Protein AF-A0A3G8LZH1-F1 (afdb_monomer_lite)

pLDDT: me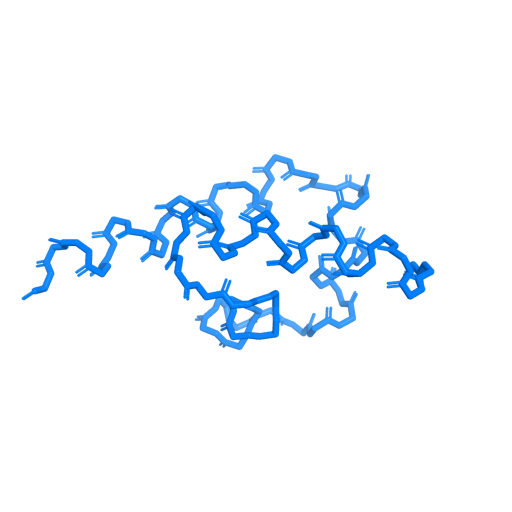an 94.97, std 5.37, range [65.31, 98.56]

Organism: NCBI:txid150120

Structure (mmCIF, N/CA/C/O backbone):
data_AF-A0A3G8LZH1-F1
#
_entry.id   AF-A0A3G8LZH1-F1
#
loop_
_atom_site.group_PDB
_atom_site.id
_atom_site.type_symbol
_atom_site.label_atom_id
_atom_site.label_alt_id
_atom_site.label_comp_id
_atom_site.label_asym_id
_atom_site.label_entity_id
_atom_site.label_seq_id
_atom_site.pdbx_PDB_ins_code
_atom_site.Cartn_x
_atom_site.Cartn_y
_atom_site.Cartn_z
_atom_site.occupancy
_atom_site.B_iso_or_equiv
_atom_site.auth_seq_id
_atom_site.auth_comp_id
_atom_site.auth_asym_id
_atom_site.auth_atom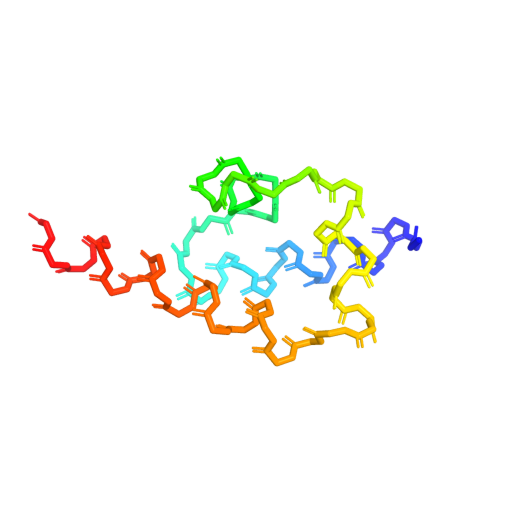_id
_atom_site.pdbx_PDB_model_num
ATOM 1 N N . MET A 1 1 ? 9.214 1.688 -11.083 1.00 79.06 1 MET A N 1
ATOM 2 C CA . MET A 1 1 ? 8.803 3.017 -10.570 1.00 79.06 1 MET A CA 1
ATOM 3 C C . MET A 1 1 ? 10.041 3.735 -10.042 1.00 79.06 1 MET A C 1
ATOM 5 O O . MET A 1 1 ? 10.897 3.053 -9.500 1.00 79.06 1 MET A O 1
ATOM 9 N N . THR A 1 2 ? 10.182 5.046 -10.241 1.00 87.50 2 THR A N 1
ATOM 10 C CA . THR A 1 2 ? 11.304 5.835 -9.693 1.00 87.50 2 THR A CA 1
ATOM 11 C C . THR A 1 2 ? 11.099 6.119 -8.200 1.00 87.50 2 THR A C 1
ATOM 13 O O . THR A 1 2 ? 9.964 6.103 -7.722 1.00 87.50 2 THR A O 1
ATOM 16 N N . ASN A 1 3 ? 12.168 6.446 -7.464 1.00 86.06 3 ASN A N 1
ATOM 17 C CA . ASN A 1 3 ? 12.072 6.800 -6.037 1.00 86.06 3 ASN A CA 1
ATOM 18 C C . ASN A 1 3 ? 11.134 7.996 -5.786 1.00 86.06 3 ASN A C 1
ATOM 20 O O . ASN A 1 3 ? 10.433 8.034 -4.777 1.00 86.06 3 ASN A O 1
ATOM 24 N N . LYS A 1 4 ? 11.073 8.956 -6.721 1.00 89.94 4 LYS A N 1
ATOM 25 C CA . LYS A 1 4 ? 10.155 10.100 -6.637 1.00 89.94 4 LYS A CA 1
ATOM 26 C C . LYS A 1 4 ? 8.693 9.650 -6.703 1.00 89.94 4 LYS A C 1
ATOM 28 O O . LYS A 1 4 ? 7.902 10.019 -5.843 1.00 89.94 4 LYS A O 1
ATOM 33 N N . GLU A 1 5 ? 8.356 8.820 -7.686 1.00 89.69 5 GLU A N 1
ATOM 34 C CA . GLU A 1 5 ? 6.996 8.297 -7.871 1.00 89.69 5 GLU A CA 1
ATOM 35 C C . GLU A 1 5 ? 6.561 7.407 -6.694 1.00 89.69 5 GLU A C 1
ATOM 37 O O . GLU A 1 5 ? 5.409 7.467 -6.269 1.00 89.69 5 GLU A O 1
ATOM 42 N N . GLN A 1 6 ? 7.481 6.617 -6.125 1.00 91.25 6 GLN A N 1
ATOM 43 C CA . GLN A 1 6 ? 7.213 5.845 -4.906 1.00 91.25 6 GLN A CA 1
ATOM 44 C C . GLN A 1 6 ? 6.909 6.766 -3.717 1.00 91.25 6 GLN A C 1
ATOM 46 O O . GLN A 1 6 ? 5.990 6.494 -2.944 1.00 91.25 6 GLN A O 1
ATOM 51 N N . GLY A 1 7 ? 7.644 7.875 -3.592 1.00 92.56 7 GLY A N 1
ATOM 52 C CA . GLY A 1 7 ? 7.397 8.894 -2.574 1.00 92.56 7 GLY A CA 1
ATOM 53 C C . GLY A 1 7 ? 6.044 9.591 -2.740 1.00 92.56 7 GLY A C 1
ATOM 54 O O . GLY A 1 7 ? 5.330 9.783 -1.759 1.00 92.56 7 GLY A O 1
ATOM 55 N N . GLU A 1 8 ? 5.656 9.936 -3.968 1.00 94.81 8 GLU A N 1
ATOM 56 C CA . GLU A 1 8 ? 4.340 10.517 -4.271 1.00 94.81 8 GLU A CA 1
ATOM 57 C C . GLU A 1 8 ? 3.201 9.545 -3.953 1.00 94.81 8 GLU A C 1
ATOM 59 O O . GLU A 1 8 ? 2.210 9.937 -3.337 1.00 94.81 8 GLU A O 1
ATOM 64 N N . PHE A 1 9 ? 3.364 8.267 -4.299 1.00 95.88 9 PHE A N 1
ATOM 65 C CA . PHE A 1 9 ? 2.379 7.246 -3.963 1.00 95.88 9 PHE A CA 1
ATOM 66 C C . PHE A 1 9 ? 2.263 7.028 -2.448 1.00 95.88 9 PHE A C 1
ATOM 68 O O . PHE A 1 9 ? 1.163 6.984 -1.906 1.00 95.88 9 PHE A O 1
ATOM 75 N N . SER A 1 10 ? 3.389 6.987 -1.735 1.00 96.69 10 SER A N 1
ATOM 76 C CA . SER A 1 10 ? 3.393 6.888 -0.273 1.00 96.69 10 SER A CA 1
ATOM 77 C C . SER A 1 10 ? 2.685 8.078 0.391 1.00 96.69 10 SER A C 1
ATOM 79 O O . SER A 1 10 ? 1.872 7.891 1.297 1.00 96.69 10 SER A O 1
ATOM 81 N N . LYS A 1 11 ? 2.904 9.304 -0.108 1.00 97.69 11 LYS A N 1
ATOM 82 C CA . LYS A 1 11 ? 2.165 10.499 0.341 1.00 97.69 11 LYS A CA 1
ATOM 83 C C . LYS A 1 11 ? 0.666 10.381 0.079 1.00 97.69 11 LYS A C 1
ATOM 85 O O . LYS A 1 11 ? -0.124 10.757 0.941 1.00 97.69 11 LYS A O 1
ATOM 90 N N . TYR A 1 12 ? 0.281 9.856 -1.084 1.00 97.19 12 TYR A N 1
ATOM 91 C CA . TYR A 1 12 ? -1.119 9.605 -1.410 1.00 97.19 12 TYR A CA 1
ATOM 92 C C . TYR A 1 12 ? -1.765 8.645 -0.400 1.00 97.19 12 TYR A C 1
ATOM 94 O O . TYR A 1 12 ? -2.819 8.972 0.145 1.00 97.19 12 TYR A O 1
ATOM 102 N N . CYS A 1 13 ? -1.128 7.512 -0.087 1.00 97.75 13 CYS A N 1
ATOM 103 C CA . CYS A 1 13 ? -1.646 6.575 0.912 1.00 97.75 13 CYS A CA 1
ATOM 104 C C . CYS A 1 13 ? -1.802 7.245 2.287 1.00 97.75 13 CYS A C 1
ATOM 106 O O . CYS A 1 13 ? -2.884 7.172 2.876 1.00 97.75 13 CYS A O 1
ATOM 108 N N . LYS A 1 14 ? -0.784 7.991 2.746 1.00 97.75 14 LYS A N 1
ATOM 109 C CA . LYS A 1 14 ? -0.820 8.665 4.056 1.00 97.75 14 LYS A CA 1
ATOM 110 C C . LYS A 1 14 ? -1.960 9.669 4.152 1.00 97.75 14 LYS A C 1
ATOM 112 O O . LYS A 1 14 ? -2.664 9.695 5.155 1.00 97.75 14 LYS A O 1
ATOM 117 N N . ALA A 1 15 ? -2.172 10.459 3.102 1.00 97.50 15 ALA A N 1
ATOM 118 C CA . ALA A 1 15 ? -3.241 11.452 3.065 1.00 97.50 15 ALA A CA 1
ATOM 119 C C . ALA A 1 15 ? -4.647 10.828 3.089 1.00 97.50 15 ALA A C 1
ATOM 121 O O . ALA A 1 15 ? -5.580 11.453 3.586 1.00 97.50 15 ALA A O 1
ATOM 122 N N . ASN A 1 16 ? -4.813 9.615 2.552 1.00 97.44 16 ASN A N 1
ATOM 123 C CA . ASN A 1 16 ? -6.131 8.999 2.399 1.00 97.44 16 ASN A CA 1
ATOM 124 C C . ASN A 1 16 ? -6.485 8.012 3.515 1.00 97.44 16 ASN A C 1
ATOM 126 O O . ASN A 1 16 ? -7.647 7.956 3.904 1.00 97.44 16 ASN A O 1
ATOM 130 N N . CYS A 1 17 ? -5.520 7.249 4.029 1.00 96.25 17 CYS A N 1
ATOM 131 C CA . CYS A 1 17 ? -5.768 6.198 5.024 1.00 96.25 17 CYS A CA 1
ATOM 132 C C . CYS A 1 17 ? -4.807 6.227 6.225 1.00 96.25 17 CYS A C 1
ATOM 134 O O . CYS A 1 17 ? -4.869 5.344 7.076 1.00 96.25 17 CYS A O 1
ATOM 136 N N . GLY A 1 18 ? -3.916 7.223 6.311 1.00 96.50 18 GLY A N 1
ATOM 137 C CA . GLY A 1 18 ? -2.955 7.361 7.414 1.00 96.50 18 GLY A CA 1
ATOM 138 C C . GLY A 1 18 ? -1.766 6.396 7.362 1.00 96.50 18 GLY A C 1
ATOM 139 O O . GLY A 1 18 ? -0.924 6.443 8.252 1.00 96.50 18 GLY A O 1
ATOM 140 N N . LEU A 1 19 ? -1.680 5.559 6.326 1.00 96.88 19 LEU A N 1
ATOM 141 C CA . LEU A 1 19 ? -0.655 4.531 6.144 1.00 96.88 19 LEU A CA 1
ATOM 142 C C . LEU A 1 19 ? 0.236 4.852 4.949 1.00 96.88 19 LEU A C 1
ATOM 144 O O . LEU A 1 19 ? -0.214 5.445 3.970 1.00 96.88 19 LEU A O 1
ATOM 148 N N . ASP A 1 20 ? 1.495 4.448 4.992 1.00 97.50 20 ASP A N 1
ATOM 149 C CA . ASP A 1 20 ? 2.378 4.522 3.839 1.00 97.50 20 ASP A CA 1
ATOM 150 C C . ASP A 1 20 ? 2.105 3.403 2.813 1.00 97.50 20 ASP A C 1
ATOM 152 O O . ASP A 1 20 ? 1.367 2.450 3.059 1.00 97.50 20 ASP A O 1
ATOM 156 N N . ALA A 1 21 ? 2.669 3.527 1.608 1.00 96.81 21 ALA A N 1
ATOM 157 C CA . ALA A 1 21 ? 2.424 2.559 0.533 1.00 96.81 21 ALA A CA 1
ATOM 158 C C . ALA A 1 21 ? 2.875 1.122 0.871 1.00 96.81 21 ALA A C 1
ATOM 160 O O . ALA A 1 21 ? 2.326 0.171 0.318 1.00 96.81 21 ALA A O 1
ATOM 161 N N . THR A 1 22 ? 3.861 0.970 1.755 1.00 96.81 22 THR A N 1
ATOM 162 C CA . THR A 1 22 ? 4.366 -0.322 2.230 1.00 96.81 22 THR A CA 1
ATOM 163 C C . THR A 1 22 ? 3.354 -0.961 3.169 1.00 96.81 22 THR A C 1
ATOM 165 O O . THR A 1 22 ? 2.968 -2.107 2.963 1.00 96.81 22 THR A O 1
ATOM 168 N N . GLU A 1 23 ? 2.876 -0.196 4.149 1.00 97.88 23 GLU A N 1
ATOM 169 C CA . GLU A 1 23 ? 1.870 -0.635 5.119 1.00 97.88 23 GLU A CA 1
ATOM 170 C C . GLU A 1 23 ? 0.553 -1.011 4.428 1.00 97.88 23 GLU A C 1
ATOM 172 O O . GLU A 1 23 ? -0.042 -2.042 4.735 1.00 97.88 23 GLU A O 1
ATOM 177 N N . VAL A 1 24 ? 0.123 -0.214 3.444 1.00 98.06 24 VAL A N 1
ATOM 178 C CA . VAL A 1 24 ? -1.063 -0.521 2.630 1.00 98.06 24 VAL A CA 1
ATOM 179 C C . VAL A 1 24 ? -0.880 -1.828 1.859 1.00 98.06 24 VAL A C 1
ATOM 181 O O . VAL A 1 24 ? -1.795 -2.647 1.839 1.00 98.06 24 VAL A O 1
ATOM 184 N N . ALA A 1 25 ? 0.280 -2.037 1.227 1.00 98.06 25 ALA A N 1
ATOM 185 C CA . ALA A 1 25 ? 0.557 -3.263 0.480 1.00 98.06 25 ALA A CA 1
ATOM 186 C C . ALA A 1 25 ? 0.526 -4.499 1.392 1.00 98.06 25 ALA A C 1
ATOM 188 O O . ALA A 1 25 ? -0.086 -5.508 1.040 1.00 98.06 25 ALA A O 1
ATOM 189 N N . ASP A 1 26 ? 1.139 -4.394 2.573 1.00 98.06 26 ASP A N 1
ATOM 190 C CA . ASP A 1 26 ? 1.207 -5.478 3.549 1.00 98.06 26 ASP A CA 1
ATOM 191 C C . ASP A 1 26 ? -0.198 -5.830 4.088 1.00 98.06 26 ASP A C 1
ATOM 193 O O . ASP A 1 26 ? -0.565 -7.005 4.113 1.00 98.06 26 ASP A O 1
ATOM 197 N N . LEU A 1 27 ? -1.027 -4.833 4.434 1.00 97.50 27 LEU A N 1
ATOM 198 C CA . LEU A 1 27 ? -2.410 -5.056 4.895 1.00 97.5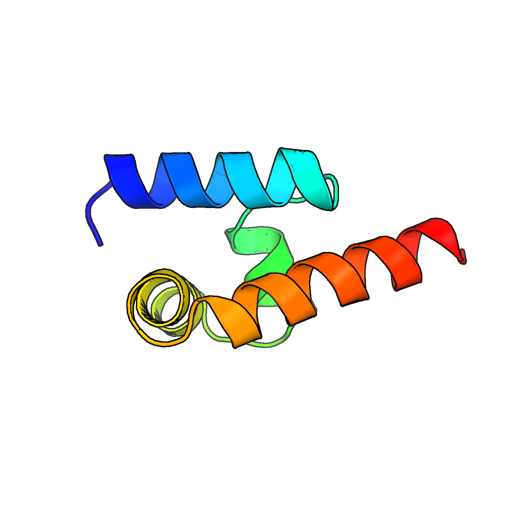0 27 LEU A CA 1
ATOM 199 C C . LEU A 1 27 ? -3.328 -5.599 3.798 1.00 97.50 27 LEU A C 1
ATOM 201 O O . LEU A 1 27 ? -4.143 -6.482 4.055 1.00 97.50 27 LEU A O 1
ATOM 205 N N . ALA A 1 28 ? -3.178 -5.100 2.571 1.00 96.75 28 ALA A N 1
ATOM 206 C CA . ALA A 1 28 ? -3.920 -5.584 1.411 1.00 96.75 28 ALA A CA 1
ATOM 207 C C . ALA A 1 28 ? -3.434 -6.956 0.913 1.00 96.75 28 ALA A C 1
ATOM 209 O O . ALA A 1 28 ? -3.999 -7.490 -0.040 1.00 96.75 28 ALA A O 1
ATOM 210 N N . GLN A 1 29 ? -2.375 -7.507 1.520 1.00 97.62 29 GLN A N 1
ATOM 211 C CA . GLN A 1 29 ? -1.729 -8.758 1.117 1.00 97.62 29 GLN A CA 1
ATOM 212 C C . GLN A 1 29 ? -1.298 -8.759 -0.359 1.00 97.62 29 GLN A C 1
ATOM 214 O O . GLN A 1 29 ? -1.315 -9.784 -1.043 1.00 97.62 29 GLN A O 1
ATOM 219 N N . VAL A 1 30 ? -0.878 -7.594 -0.862 1.00 97.00 30 VAL A N 1
ATOM 220 C CA . VAL A 1 30 ? -0.340 -7.434 -2.215 1.00 97.00 30 VAL A CA 1
ATOM 221 C C . VAL A 1 30 ? 1.176 -7.275 -2.122 1.00 97.00 30 VAL A C 1
ATOM 223 O O . VAL A 1 30 ? 1.652 -6.407 -1.392 1.00 97.00 30 VAL A O 1
ATOM 226 N N . PRO A 1 31 ? 1.979 -8.034 -2.893 1.00 97.62 31 PRO A N 1
ATOM 227 C CA . PRO A 1 31 ? 3.422 -7.833 -2.911 1.00 97.62 31 PRO A CA 1
ATOM 228 C C . PRO A 1 31 ? 3.771 -6.377 -3.230 1.00 97.62 31 PRO A C 1
ATOM 230 O O . PRO A 1 31 ? 3.316 -5.835 -4.236 1.00 97.62 31 PRO A O 1
ATOM 233 N N . ARG A 1 32 ? 4.624 -5.751 -2.411 1.00 95.38 32 ARG A N 1
ATOM 234 C CA . ARG A 1 32 ? 4.972 -4.319 -2.514 1.00 95.38 32 ARG A CA 1
ATOM 235 C C . ARG A 1 32 ? 5.335 -3.895 -3.936 1.00 95.38 32 ARG A C 1
ATOM 237 O O . ARG A 1 32 ? 4.813 -2.909 -4.443 1.00 95.38 32 ARG A O 1
ATOM 244 N N . ARG A 1 33 ? 6.188 -4.676 -4.612 1.00 95.06 33 ARG A N 1
ATOM 245 C CA . ARG A 1 33 ? 6.581 -4.420 -6.009 1.00 95.06 33 ARG A CA 1
ATOM 246 C C . ARG A 1 33 ? 5.368 -4.387 -6.941 1.00 95.06 33 ARG A C 1
ATOM 248 O O . ARG A 1 33 ? 5.214 -3.428 -7.689 1.00 95.06 33 ARG A O 1
ATOM 255 N N . THR A 1 34 ? 4.493 -5.384 -6.839 1.00 96.12 34 THR A N 1
ATOM 256 C CA . THR A 1 34 ? 3.232 -5.441 -7.588 1.00 96.12 34 THR A CA 1
ATOM 257 C C . THR A 1 34 ? 2.357 -4.235 -7.276 1.00 96.12 34 THR A C 1
ATOM 259 O O . THR A 1 34 ? 1.803 -3.636 -8.191 1.00 96.12 34 THR A O 1
ATOM 262 N N . PHE A 1 35 ? 2.278 -3.831 -6.010 1.00 96.69 35 PHE A N 1
ATOM 263 C CA . PHE A 1 35 ? 1.468 -2.695 -5.587 1.00 96.69 35 PHE A CA 1
ATOM 264 C C . PHE A 1 35 ? 1.959 -1.370 -6.193 1.00 96.69 35 PHE A C 1
ATOM 266 O O . PHE A 1 35 ? 1.167 -0.604 -6.745 1.00 96.69 35 PHE A O 1
ATOM 273 N N . TYR A 1 36 ? 3.276 -1.142 -6.213 1.00 95.00 36 TYR A N 1
ATOM 274 C CA . TYR A 1 36 ? 3.870 -0.009 -6.929 1.00 95.00 36 TYR A CA 1
ATOM 275 C C . TYR A 1 36 ? 3.610 -0.075 -8.440 1.00 95.00 36 TYR A C 1
ATOM 277 O O . TYR A 1 36 ? 3.264 0.934 -9.053 1.00 95.00 36 TYR A O 1
ATOM 285 N N . ASP A 1 37 ? 3.730 -1.244 -9.065 1.00 95.94 37 ASP A N 1
ATOM 286 C CA . ASP A 1 37 ? 3.455 -1.386 -10.500 1.00 95.94 37 ASP A CA 1
ATOM 287 C C . ASP A 1 37 ? 1.963 -1.156 -10.825 1.00 95.94 37 ASP A C 1
ATOM 289 O O . ASP A 1 37 ? 1.609 -0.574 -11.860 1.00 95.94 37 ASP A O 1
ATOM 293 N N . TRP A 1 38 ? 1.066 -1.543 -9.917 1.00 96.81 38 TRP A N 1
ATOM 294 C CA . TRP A 1 38 ? -0.374 -1.319 -10.028 1.00 96.81 38 TRP A CA 1
ATOM 295 C C . TRP A 1 38 ? -0.759 0.144 -9.886 1.00 96.81 38 TRP A C 1
ATOM 297 O O . TRP A 1 38 ? -1.695 0.574 -10.551 1.00 96.81 38 TRP A O 1
ATOM 307 N N . TRP A 1 39 ? -0.020 0.947 -9.128 1.00 96.06 39 TRP A N 1
ATOM 308 C CA . TRP A 1 39 ? -0.286 2.384 -9.076 1.00 96.06 39 TRP A CA 1
ATOM 309 C C . TRP A 1 39 ? -0.209 3.051 -10.460 1.00 96.06 39 TRP A C 1
ATOM 311 O O . TRP A 1 39 ? -0.977 3.967 -10.754 1.00 96.06 39 TRP A O 1
ATOM 321 N N . LYS A 1 40 ? 0.661 2.549 -11.348 1.00 94.19 40 LYS A N 1
ATOM 322 C CA . LYS A 1 40 ? 0.766 3.029 -12.737 1.00 94.19 40 LYS A CA 1
ATOM 323 C C . LYS A 1 40 ? -0.235 2.378 -13.685 1.00 94.19 40 LYS A C 1
ATOM 325 O O . LYS A 1 40 ? -0.756 3.040 -14.572 1.00 94.19 40 LYS A O 1
ATOM 330 N N . THR A 1 41 ? -0.459 1.074 -13.535 1.00 96.50 41 THR A N 1
ATOM 331 C CA . THR A 1 41 ? -1.171 0.260 -14.541 1.00 96.50 41 THR A CA 1
ATOM 332 C C . THR A 1 41 ? -2.626 -0.038 -14.188 1.00 96.50 41 THR A C 1
ATOM 334 O O . THR A 1 41 ? -3.428 -0.343 -15.063 1.00 96.50 41 THR A O 1
ATOM 337 N N . ARG A 1 42 ? -2.971 0.021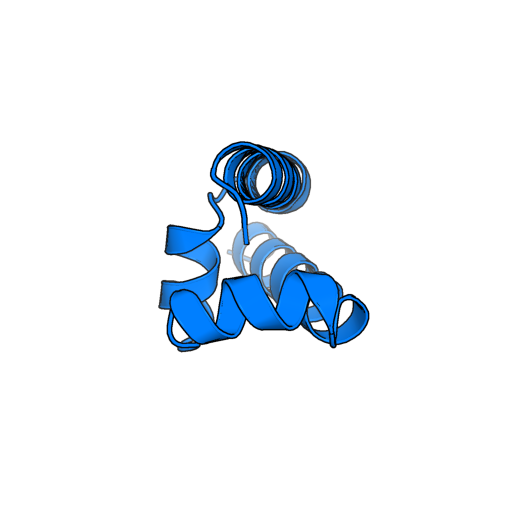 -12.901 1.00 97.12 42 ARG A N 1
ATOM 338 C CA . ARG A 1 42 ? -4.254 -0.382 -12.304 1.00 97.12 42 ARG A CA 1
ATOM 339 C C . ARG A 1 42 ? -4.651 0.592 -11.190 1.00 97.12 42 ARG A C 1
ATOM 341 O O . ARG A 1 42 ? -5.139 0.181 -10.139 1.00 97.12 42 ARG A O 1
ATOM 348 N N . ARG A 1 43 ? -4.440 1.895 -11.425 1.00 96.25 43 ARG A N 1
ATOM 349 C CA . ARG A 1 43 ? -4.605 2.959 -10.421 1.00 96.25 43 ARG A CA 1
ATOM 350 C C . ARG A 1 43 ? -5.934 2.861 -9.671 1.00 96.25 43 ARG A C 1
ATOM 352 O O . ARG A 1 43 ? -5.945 2.907 -8.449 1.00 96.25 43 ARG A O 1
ATOM 359 N N . ARG A 1 44 ? -7.032 2.615 -10.391 1.00 98.19 44 ARG A N 1
ATOM 360 C CA . ARG A 1 44 ? -8.369 2.492 -9.798 1.00 98.19 44 ARG A CA 1
ATOM 361 C C . ARG A 1 44 ? -8.474 1.382 -8.744 1.00 98.19 44 ARG A C 1
ATOM 363 O O . ARG A 1 44 ? -9.131 1.584 -7.732 1.00 9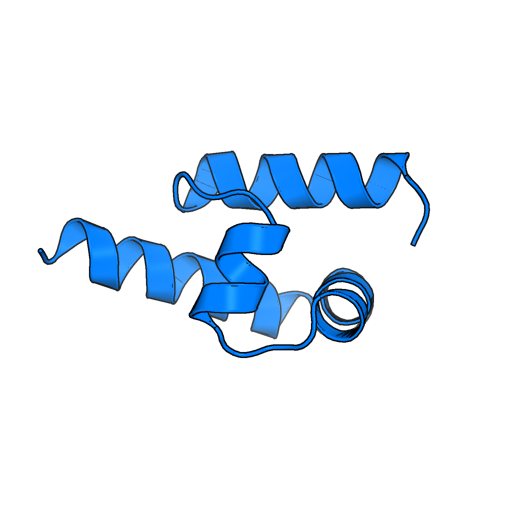8.19 44 ARG A O 1
ATOM 370 N N . ALA A 1 45 ? -7.832 0.232 -8.958 1.00 98.00 45 ALA A N 1
ATOM 371 C CA . ALA A 1 45 ? -7.839 -0.863 -7.985 1.00 98.00 45 ALA A CA 1
ATOM 372 C C . ALA A 1 45 ? -7.088 -0.471 -6.705 1.00 98.00 45 ALA A C 1
ATOM 374 O O . ALA A 1 45 ? -7.564 -0.724 -5.603 1.00 98.00 45 ALA A O 1
ATOM 375 N N . VAL A 1 46 ? -5.951 0.211 -6.855 1.00 98.06 46 VAL A N 1
ATOM 376 C CA . VAL A 1 46 ? -5.166 0.725 -5.726 1.00 98.06 46 VAL A CA 1
ATOM 377 C C . VAL A 1 46 ? -5.952 1.764 -4.925 1.00 98.06 46 VAL A C 1
ATOM 379 O O . VAL A 1 46 ? -5.984 1.690 -3.702 1.00 98.06 46 VAL A O 1
ATOM 382 N N . GLU A 1 47 ? -6.627 2.700 -5.596 1.00 98.06 47 GLU A N 1
ATOM 383 C CA . GLU A 1 47 ? -7.477 3.701 -4.934 1.00 98.06 47 GLU A CA 1
ATOM 384 C C . GLU A 1 47 ? -8.594 3.041 -4.112 1.00 98.06 47 GLU A C 1
ATOM 386 O O . GLU A 1 47 ? -8.849 3.449 -2.981 1.00 98.06 47 GLU A O 1
ATOM 391 N N . LEU A 1 48 ? -9.229 1.992 -4.647 1.00 98.56 48 LEU A N 1
ATOM 392 C CA . LEU A 1 48 ? -10.263 1.236 -3.933 1.00 98.56 48 LEU A CA 1
ATOM 393 C C . LEU A 1 48 ? -9.706 0.495 -2.711 1.00 98.56 48 LEU A C 1
ATOM 395 O O . LEU A 1 48 ? -10.344 0.517 -1.664 1.00 98.56 48 LEU A O 1
ATOM 399 N N . ILE A 1 49 ? -8.515 -0.103 -2.817 1.00 98.19 49 ILE A N 1
ATOM 400 C CA . ILE A 1 49 ? -7.828 -0.739 -1.681 1.00 98.19 49 ILE A CA 1
ATOM 401 C C . ILE A 1 49 ? -7.564 0.287 -0.570 1.00 98.19 49 ILE A C 1
ATOM 403 O O . ILE A 1 49 ? -7.906 0.050 0.585 1.00 98.19 49 ILE A O 1
ATOM 407 N N . VAL A 1 50 ? -7.003 1.450 -0.919 1.00 98.19 50 VAL A N 1
ATOM 408 C CA . VAL A 1 50 ? -6.701 2.526 0.041 1.00 98.19 50 VAL A CA 1
ATOM 409 C C . VAL A 1 50 ? -7.973 3.0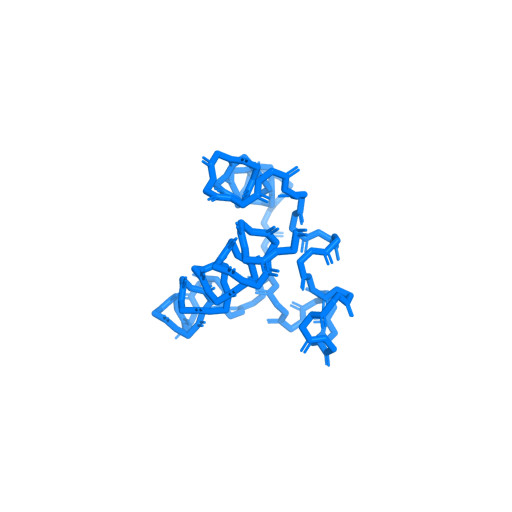34 0.729 1.00 98.19 50 VAL A C 1
ATOM 411 O O . VAL A 1 50 ? -7.983 3.219 1.946 1.00 98.19 50 VAL A O 1
ATOM 414 N N . LEU A 1 51 ? -9.058 3.232 -0.027 1.00 98.00 51 LEU A N 1
ATOM 415 C CA . LEU A 1 51 ? -10.353 3.637 0.527 1.00 98.00 51 LEU A CA 1
ATOM 416 C C . LEU A 1 51 ? -10.962 2.560 1.434 1.00 98.00 51 LEU A C 1
ATOM 418 O O . LEU A 1 51 ? -11.493 2.898 2.489 1.00 98.00 51 LEU A O 1
ATOM 422 N N . GLY A 1 52 ? -10.860 1.283 1.058 1.00 97.75 52 GLY A N 1
ATOM 423 C CA . GLY A 1 52 ? -11.332 0.163 1.874 1.00 97.75 52 GLY A CA 1
ATOM 424 C C . GLY A 1 52 ? -10.640 0.120 3.236 1.00 97.75 52 GLY A C 1
ATOM 425 O O . GLY A 1 52 ? -11.312 0.117 4.264 1.00 97.75 52 GLY A O 1
ATOM 426 N N . LEU A 1 53 ? -9.306 0.215 3.254 1.00 97.06 53 LEU A N 1
ATOM 427 C CA . LEU A 1 53 ? -8.531 0.240 4.500 1.00 97.06 53 LEU A CA 1
ATOM 428 C C . LEU A 1 53 ? -8.847 1.458 5.377 1.00 97.06 53 LEU A C 1
ATOM 430 O O . LEU A 1 53 ? -8.826 1.348 6.602 1.00 97.06 53 LEU A O 1
ATOM 434 N N . LYS A 1 54 ? -9.151 2.616 4.775 1.00 96.88 54 LYS A N 1
ATOM 435 C CA . LYS A 1 54 ? -9.627 3.784 5.529 1.00 96.88 54 LYS A CA 1
ATOM 436 C C . LYS A 1 54 ? -10.922 3.451 6.275 1.00 96.88 54 LYS A C 1
ATOM 438 O O . LYS A 1 54 ? -10.995 3.648 7.481 1.00 96.88 54 LYS A O 1
ATOM 443 N N . ILE A 1 55 ? -11.914 2.910 5.567 1.00 96.88 55 ILE A N 1
ATOM 444 C CA . ILE A 1 55 ? -13.226 2.575 6.139 1.00 96.88 55 ILE A CA 1
ATOM 445 C C . ILE A 1 55 ? -13.093 1.519 7.243 1.00 96.88 55 ILE A C 1
ATOM 447 O O . ILE A 1 55 ? -13.694 1.670 8.304 1.00 96.88 55 ILE A O 1
ATOM 451 N N . GLU A 1 56 ? -12.288 0.475 7.028 1.00 94.44 56 GLU A N 1
ATOM 452 C CA . GLU A 1 56 ? -12.042 -0.568 8.035 1.00 94.44 56 GLU A CA 1
ATOM 453 C C . GLU A 1 56 ? -11.413 -0.026 9.322 1.00 94.44 56 GLU A C 1
ATOM 455 O O . GLU A 1 56 ? -11.671 -0.557 10.401 1.00 94.44 56 GLU A O 1
ATOM 460 N N . ARG A 1 57 ? -10.574 1.010 9.216 1.00 89.25 57 ARG A N 1
ATOM 461 C CA . ARG A 1 57 ? -9.969 1.674 10.375 1.00 89.25 57 ARG A CA 1
ATOM 462 C C . ARG A 1 57 ? -10.941 2.608 11.076 1.00 89.25 57 ARG A C 1
ATOM 464 O O . ARG A 1 57 ? -11.003 2.568 12.294 1.00 89.25 57 ARG A O 1
ATOM 471 N N . ASP A 1 58 ? -11.683 3.412 10.320 1.00 90.62 58 ASP A N 1
ATOM 472 C CA . ASP A 1 58 ? -12.653 4.367 10.869 1.00 90.62 58 ASP A CA 1
ATOM 473 C C . ASP A 1 58 ? -13.847 3.653 11.542 1.00 90.62 58 ASP A C 1
ATOM 475 O O . ASP A 1 58 ? -14.544 4.247 12.359 1.00 90.62 58 ASP A O 1
ATOM 479 N N . SER A 1 59 ? -14.086 2.380 11.203 1.00 85.50 59 SER A N 1
ATOM 480 C CA . SER A 1 59 ? -15.163 1.548 11.766 1.00 85.50 59 SER A CA 1
ATOM 481 C C . SER A 1 59 ? -14.758 0.743 13.014 1.00 85.50 59 SER A C 1
ATOM 483 O O . SER A 1 59 ? -15.576 -0.031 13.513 1.00 85.50 59 SER A O 1
ATOM 485 N N . LYS A 1 60 ? -13.513 0.873 13.491 1.00 65.31 60 LYS A N 1
ATOM 486 C CA . LYS A 1 60 ? -12.996 0.237 14.716 1.00 65.31 60 LYS A CA 1
ATOM 487 C C . LYS A 1 60 ? -12.856 1.256 15.837 1.00 65.31 60 LYS A C 1
ATOM 489 O O . LYS A 1 60 ? -13.130 0.858 16.989 1.00 65.31 60 LYS A O 1
#

Foldseek 3Di:
DDPVLQVVQQVVLCVQAVGGLVRLCVVLVHPSVVSSVCCVVVVVVNVVSSNVNNVVVVVD

Radius of gyration: 10.61 Å; chains: 1; bounding box: 27×20×29 Å

Secondary structure (DSSP, 8-state):
--HHHHHHHHHHHHHHHS--HHHHHHHTT--HHHHHHHHHH-HHHHHHHHHHHHHHHHT-

Sequence (60 aa):
MTNKEQGEFSKYCKANCGLDATEVADLAQVPRRTFYDWWKTRRRAVELIVLGLKIERDSK